Protein AF-A0A0U5L874-F1 (afdb_monomer)

Organism: NCBI:txid1619313

Radius of gyration: 16.17 Å; Cα contacts (8 Å, |Δi|>4): 90; chains: 1; bounding box: 36×36×38 Å

Nearest PDB structures (foldseek):
  3om2-assembly1_A  TM=6.056E-01  e=1.965E+00  Priestia megaterium
  6pwq-assembly1_A  TM=6.840E-01  e=4.147E+00  Bacillus subtilis
  3om6-assembly2_B  TM=5.609E-01  e=1.735E+00  Priestia megaterium
  3om4-assembly3_C  TM=5.944E-01  e=2.520E+00  Priestia megaterium
  3om5-assembly2_B  TM=6.188E-01  e=3.897E+00  Priestia megaterium

Solvent-accessible surface area (backbone atoms only — not comparable to full-atom values): 5064 Å² total; per-residue (Å²): 135,69,81,70,76,80,46,98,53,61,51,76,76,47,72,50,76,46,75,38,88,98,51,84,30,35,35,40,31,42,26,25,38,62,68,82,56,59,93,88,62,78,68,45,70,55,73,78,44,80,33,42,62,70,51,48,54,51,50,52,52,53,49,53,54,54,46,53,48,74,68,39,90,83,58,72,78,78,80,84,129

InterPro domains:
  IPR025730 Biofilm regulator BssS [PF13991] (10-79)

Secondary structure (DSSP, 8-state):
--GGGGS----EEEEEEEEPTTSSEEEEEEEE--TTPPTTPPPEEPPPEEEEHHHHHHHHHHHHHHHHHHH-TT-------

pLDDT: mean 84.45, std 15.94, range [33.88, 97.69]

Sequence (81 aa):
MTKFEELVFYPITGWHIGPLSGHPAIVLQFSYTEAQALPGTDPQESVFFGLTAGMTRKLIASLNQHLAYIEDPDYVAPKRH

Foldseek 3Di:
DDPPLVDQDWDFPDKDWDDDPPDQKMKIKTWTHGSPDDPPDGTDIDDIDIGHPVRVVVVVVVVVVVVVLVPPPPRDPPPDD

Structure (mmCIF, N/CA/C/O backbone):
data_AF-A0A0U5L874-F1
#
_entry.id   AF-A0A0U5L874-F1
#
loop_
_atom_site.group_PDB
_atom_site.id
_atom_site.type_symbol
_atom_site.label_atom_id
_atom_site.label_alt_id
_atom_site.label_comp_id
_atom_site.label_asym_id
_atom_site.label_entity_id
_atom_site.label_seq_id
_atom_site.pdbx_PDB_ins_code
_atom_site.Cartn_x
_atom_site.Cartn_y
_atom_site.Cartn_z
_atom_site.occupancy
_atom_site.B_iso_or_equiv
_atom_site.auth_seq_id
_atom_site.auth_comp_id
_atom_site.auth_asym_id
_atom_site.auth_atom_id
_atom_site.pdbx_PDB_model_num
ATOM 1 N N . MET A 1 1 ? 17.016 20.905 2.294 1.00 33.88 1 MET A N 1
ATOM 2 C CA . MET A 1 1 ? 15.566 20.724 2.505 1.00 33.88 1 MET A CA 1
ATOM 3 C C . MET A 1 1 ? 14.984 20.286 1.176 1.00 33.88 1 MET A C 1
ATOM 5 O O . MET A 1 1 ? 15.253 20.923 0.165 1.00 33.88 1 MET A O 1
ATOM 9 N N . THR A 1 2 ? 14.410 19.089 1.135 1.00 43.97 2 THR A N 1
ATOM 10 C CA . THR A 1 2 ? 14.051 18.366 -0.093 1.00 43.97 2 THR A CA 1
ATOM 11 C C . THR A 1 2 ? 12.721 18.856 -0.662 1.00 43.97 2 THR A C 1
ATOM 13 O O . THR A 1 2 ? 11.763 19.011 0.082 1.00 43.97 2 THR A O 1
ATOM 16 N N . LYS A 1 3 ? 12.652 18.996 -1.995 1.00 50.50 3 LYS A N 1
ATOM 17 C CA . LYS A 1 3 ? 11.493 19.370 -2.846 1.00 50.50 3 LYS A CA 1
ATOM 18 C C . LYS A 1 3 ? 10.160 18.624 -2.593 1.00 50.50 3 LYS A C 1
ATOM 20 O O . LYS A 1 3 ? 9.187 18.874 -3.293 1.00 50.50 3 LYS A O 1
ATOM 25 N N . PHE A 1 4 ? 10.108 17.694 -1.641 1.00 50.81 4 PHE A N 1
ATOM 26 C CA . PHE A 1 4 ? 8.892 16.999 -1.215 1.00 50.81 4 PHE A CA 1
ATOM 27 C C . PHE A 1 4 ? 7.895 17.942 -0.517 1.00 50.81 4 PHE A C 1
ATOM 29 O O . PHE A 1 4 ? 6.696 17.732 -0.637 1.00 50.81 4 PHE A O 1
ATOM 36 N N . GLU A 1 5 ? 8.381 18.992 0.153 1.00 50.47 5 GLU A N 1
ATOM 37 C CA . GLU A 1 5 ? 7.559 19.938 0.932 1.00 50.47 5 GLU A CA 1
ATOM 38 C C . GLU A 1 5 ? 6.760 20.936 0.063 1.00 50.47 5 GLU A C 1
ATOM 40 O O . GLU A 1 5 ? 5.842 21.585 0.553 1.00 50.47 5 GLU A O 1
ATOM 45 N N . GLU A 1 6 ? 7.068 21.051 -1.235 1.00 52.38 6 GLU A N 1
ATOM 46 C CA . GLU A 1 6 ? 6.388 21.972 -2.168 1.00 52.38 6 GLU A CA 1
ATOM 47 C C . GLU A 1 6 ? 5.247 21.311 -2.961 1.00 52.38 6 GLU A C 1
ATOM 49 O O . GLU A 1 6 ? 4.554 21.964 -3.743 1.00 52.38 6 GLU A O 1
ATOM 54 N N . LEU A 1 7 ? 5.050 20.003 -2.798 1.00 56.28 7 LEU A N 1
ATOM 55 C CA . LEU A 1 7 ? 4.068 19.240 -3.555 1.00 56.28 7 LEU A CA 1
ATOM 56 C C . LEU A 1 7 ? 2.797 19.034 -2.720 1.00 56.28 7 LEU A C 1
ATOM 58 O O . LEU A 1 7 ? 2.847 18.600 -1.573 1.00 56.28 7 LEU A O 1
ATOM 62 N N . VAL A 1 8 ? 1.635 19.319 -3.317 1.00 66.00 8 VAL A N 1
ATOM 63 C CA . VAL A 1 8 ? 0.308 19.130 -2.701 1.00 66.00 8 VAL A CA 1
ATOM 64 C C . VAL A 1 8 ? -0.056 17.638 -2.696 1.00 66.00 8 VAL A C 1
ATOM 66 O O . VAL A 1 8 ? -0.929 17.192 -3.437 1.00 66.00 8 VAL A O 1
ATOM 69 N N . PHE A 1 9 ? 0.646 16.832 -1.905 1.00 75.31 9 PHE A N 1
ATOM 70 C CA . PHE A 1 9 ? 0.236 15.464 -1.594 1.00 75.31 9 PHE A CA 1
ATOM 71 C C . PHE A 1 9 ? 0.259 15.232 -0.085 1.00 75.31 9 PHE A C 1
ATOM 73 O O . PHE A 1 9 ? 0.997 15.882 0.645 1.00 75.31 9 PHE A O 1
ATOM 80 N N . TYR A 1 10 ? -0.562 14.289 0.369 1.00 85.62 10 TYR A N 1
ATOM 81 C CA . TYR A 1 10 ? -0.659 13.882 1.767 1.00 85.62 10 TYR A CA 1
ATOM 82 C C . TYR A 1 10 ? 0.349 12.753 2.019 1.00 85.62 10 TYR A C 1
ATOM 84 O O . TYR A 1 10 ? 0.158 11.662 1.469 1.00 85.62 10 TYR A O 1
ATOM 92 N N . PRO A 1 11 ? 1.446 12.979 2.767 1.00 85.88 11 PRO A N 1
ATOM 93 C CA . PRO A 1 11 ? 2.448 11.947 2.993 1.00 85.88 11 PRO A CA 1
ATOM 94 C C . PRO A 1 11 ? 1.838 10.760 3.737 1.00 85.88 11 PRO A C 1
ATOM 96 O O . PRO A 1 11 ? 1.226 10.938 4.790 1.00 85.88 11 PRO A O 1
ATOM 99 N N . ILE A 1 12 ? 2.019 9.550 3.203 1.00 91.12 12 ILE A N 1
ATOM 100 C CA . ILE A 1 12 ? 1.600 8.320 3.880 1.00 91.12 12 ILE A CA 1
ATOM 101 C C . ILE A 1 12 ? 2.564 8.045 5.035 1.00 91.12 12 ILE A C 1
ATOM 103 O O . ILE A 1 12 ? 3.772 7.940 4.828 1.00 91.12 12 ILE A O 1
ATOM 107 N N . THR A 1 13 ? 2.026 7.909 6.241 1.00 91.19 13 THR A N 1
ATOM 108 C CA . THR A 1 13 ? 2.777 7.671 7.483 1.00 91.19 13 THR A CA 1
ATOM 109 C C . THR A 1 13 ? 2.578 6.265 8.043 1.00 91.19 13 THR A C 1
ATOM 111 O O . THR A 1 13 ? 3.334 5.838 8.913 1.00 91.19 13 THR A O 1
ATOM 114 N N . GLY A 1 14 ? 1.599 5.521 7.526 1.00 93.50 14 GLY A N 1
ATOM 115 C CA . GLY A 1 14 ? 1.315 4.151 7.937 1.00 93.50 14 GLY A CA 1
ATOM 116 C C . GLY A 1 14 ? 0.256 3.484 7.066 1.00 93.50 14 GLY A C 1
ATOM 117 O O . GLY A 1 14 ? -0.346 4.110 6.190 1.00 93.50 14 GLY A O 1
ATOM 118 N N . TRP A 1 15 ? 0.034 2.192 7.300 1.00 95.94 15 TRP A N 1
ATOM 119 C CA . TRP A 1 15 ? -1.009 1.427 6.624 1.00 95.94 15 TRP A CA 1
ATOM 120 C C . TRP A 1 15 ? -1.496 0.247 7.466 1.00 95.94 15 TRP A C 1
ATOM 122 O O . TRP A 1 15 ? -0.719 -0.414 8.156 1.00 95.94 15 TRP A O 1
ATOM 132 N N . HIS A 1 16 ? -2.779 -0.075 7.318 1.00 95.25 16 HIS A N 1
ATOM 133 C CA . HIS A 1 16 ? -3.388 -1.303 7.822 1.00 95.25 16 HIS A CA 1
ATOM 134 C C . HIS A 1 16 ? -3.836 -2.162 6.644 1.00 95.25 16 HIS A C 1
ATOM 136 O O . HIS A 1 16 ? -4.562 -1.693 5.768 1.00 95.25 16 HIS A O 1
ATOM 142 N N . ILE A 1 17 ? -3.385 -3.418 6.610 1.00 95.94 17 ILE A N 1
ATOM 143 C CA . ILE A 1 17 ? -3.683 -4.361 5.528 1.00 95.94 17 ILE A CA 1
ATOM 144 C C . ILE A 1 17 ? -4.085 -5.703 6.125 1.00 95.94 17 ILE A C 1
ATOM 146 O O . ILE A 1 17 ? -3.376 -6.244 6.972 1.00 95.94 17 ILE A O 1
ATOM 150 N N . GLY A 1 18 ? -5.194 -6.270 5.653 1.00 95.12 18 GLY A N 1
ATOM 151 C CA . GLY A 1 18 ? -5.637 -7.588 6.097 1.00 95.12 18 GLY A CA 1
ATOM 152 C C . GLY A 1 18 ? -6.746 -8.189 5.237 1.00 95.12 18 GLY A C 1
ATOM 153 O O . GLY A 1 18 ? -7.339 -7.493 4.414 1.00 95.12 18 GLY A O 1
ATOM 154 N N . PRO A 1 19 ? -7.033 -9.491 5.389 1.00 95.25 19 PRO A N 1
ATOM 155 C CA . PRO A 1 19 ? -8.141 -10.132 4.691 1.00 95.25 19 PRO A CA 1
ATOM 156 C C . PRO A 1 19 ? -9.493 -9.594 5.182 1.00 95.25 19 PRO A C 1
ATOM 158 O O . PRO A 1 19 ? -9.687 -9.367 6.376 1.00 95.25 19 PRO A O 1
ATOM 161 N N . LEU A 1 20 ? -10.453 -9.448 4.267 1.00 92.62 20 LEU A N 1
ATOM 162 C CA . LEU A 1 20 ? -11.844 -9.180 4.619 1.00 92.62 20 LEU A CA 1
ATOM 163 C C . LEU A 1 20 ? -12.513 -10.490 5.050 1.00 92.62 20 LEU A C 1
ATOM 165 O O . LEU A 1 20 ? -12.653 -11.412 4.247 1.00 92.62 20 LEU A O 1
ATOM 169 N N . SER A 1 21 ? -12.938 -10.575 6.310 1.00 89.75 21 SER A N 1
ATOM 170 C CA . SER A 1 21 ? -13.589 -11.780 6.837 1.00 89.75 21 SER A CA 1
ATOM 171 C C . SER A 1 21 ? -14.795 -12.186 5.982 1.00 89.75 21 SER A C 1
ATOM 173 O O .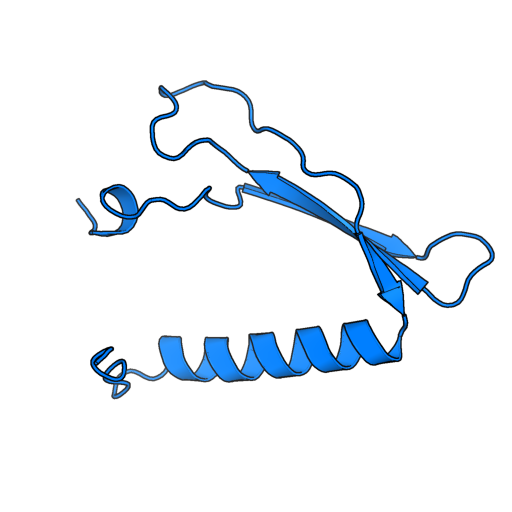 SER A 1 21 ? -15.643 -11.356 5.661 1.00 89.75 21 SER A O 1
ATOM 175 N N . GLY A 1 22 ? -14.860 -13.462 5.594 1.00 90.69 22 GLY A N 1
ATOM 176 C CA . GLY A 1 22 ? -15.958 -14.013 4.792 1.00 90.69 22 GLY A CA 1
ATOM 177 C C . GLY A 1 22 ? -15.914 -13.703 3.290 1.00 90.69 22 GLY A C 1
ATOM 178 O O . GLY A 1 22 ? -16.799 -14.155 2.568 1.00 90.69 22 GLY A O 1
ATOM 179 N N . HIS A 1 23 ? -14.896 -12.990 2.790 1.00 90.00 23 HIS A N 1
ATOM 180 C CA . HIS A 1 23 ? -14.793 -12.617 1.376 1.0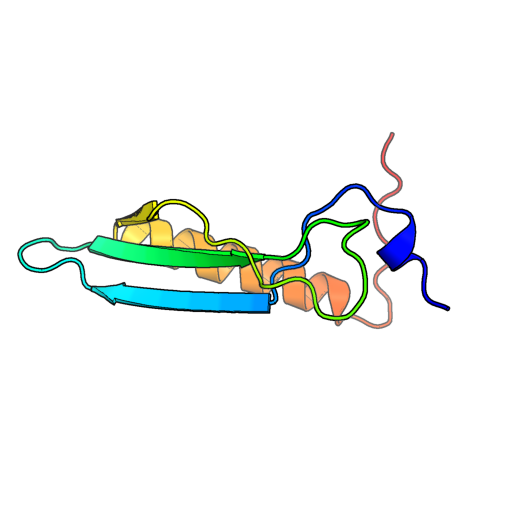0 90.00 23 HIS A CA 1
ATOM 181 C C . HIS A 1 23 ? -13.377 -12.842 0.813 1.00 90.00 23 HIS A C 1
ATOM 183 O O . HIS A 1 23 ? -12.391 -12.636 1.516 1.00 90.00 23 HIS A O 1
ATOM 189 N N . PRO A 1 24 ? -13.225 -13.206 -0.477 1.00 91.50 24 PRO A N 1
ATOM 190 C CA . PRO A 1 24 ? -11.919 -13.327 -1.132 1.00 91.50 24 PRO A CA 1
ATOM 191 C C . PRO A 1 24 ? -11.348 -11.944 -1.519 1.00 91.50 24 PRO A C 1
ATOM 193 O O . PRO A 1 24 ? -11.063 -11.663 -2.688 1.00 91.50 24 PRO A O 1
ATOM 196 N N . ALA A 1 25 ? -11.217 -11.059 -0.531 1.00 95.12 25 ALA A N 1
ATOM 197 C CA . ALA A 1 25 ? -10.765 -9.682 -0.682 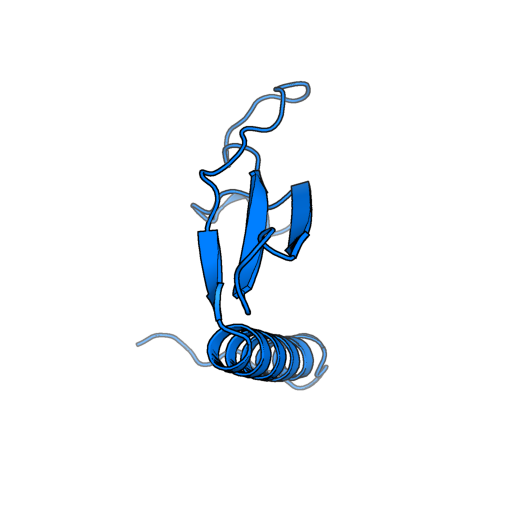1.00 95.12 25 ALA A CA 1
ATOM 198 C C . ALA A 1 25 ? -9.829 -9.270 0.465 1.00 95.12 25 ALA A C 1
ATOM 200 O O . ALA A 1 25 ? -9.809 -9.880 1.531 1.00 95.12 25 ALA A O 1
ATOM 201 N N . ILE A 1 26 ? -9.054 -8.220 0.222 1.00 96.50 26 ILE A N 1
ATOM 202 C CA . ILE A 1 26 ? -8.155 -7.562 1.166 1.00 96.50 26 ILE A CA 1
ATOM 203 C C . ILE A 1 26 ? -8.694 -6.160 1.431 1.00 96.50 26 ILE A C 1
ATOM 205 O O . ILE A 1 26 ? -9.194 -5.503 0.521 1.00 96.50 26 ILE A O 1
ATOM 209 N N . VAL A 1 27 ? -8.575 -5.704 2.669 1.00 96.25 27 VAL A N 1
ATOM 210 C CA . VAL A 1 27 ? -8.842 -4.331 3.077 1.00 96.25 27 VAL A CA 1
ATOM 211 C C . VAL A 1 27 ? -7.516 -3.603 3.278 1.00 96.25 27 VAL A C 1
ATOM 213 O O . VAL A 1 27 ? -6.579 -4.170 3.839 1.00 96.25 27 VAL A O 1
ATOM 216 N N . LEU A 1 28 ? -7.455 -2.360 2.810 1.00 96.38 28 LEU A N 1
ATOM 217 C CA . LEU A 1 28 ? -6.326 -1.444 2.929 1.00 96.38 28 LEU A CA 1
ATOM 218 C C . LEU A 1 28 ? -6.813 -0.105 3.494 1.00 96.38 28 LEU A C 1
ATOM 220 O O . LEU A 1 28 ? -7.789 0.454 3.001 1.00 96.38 28 LEU A O 1
ATOM 224 N N . GLN A 1 29 ? -6.115 0.419 4.490 1.00 97.19 29 GLN A N 1
ATOM 225 C CA . GLN A 1 29 ? -6.310 1.761 5.035 1.00 97.19 29 GLN A CA 1
ATOM 22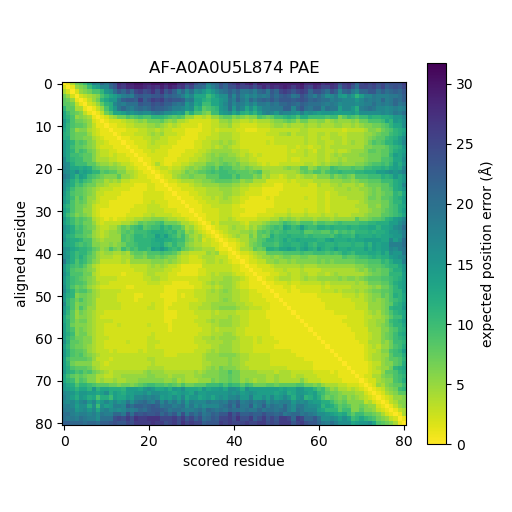6 C C . GLN A 1 29 ? -4.956 2.452 5.110 1.00 97.19 29 GLN A C 1
ATOM 228 O O . GLN A 1 29 ? -3.961 1.808 5.444 1.00 97.19 29 GLN A O 1
ATOM 233 N N . PHE A 1 30 ? -4.920 3.745 4.817 1.00 96.06 30 PHE A N 1
ATOM 234 C CA . PHE A 1 30 ? -3.713 4.548 4.923 1.00 96.06 30 PHE A CA 1
ATOM 235 C C . PHE A 1 30 ? -3.821 5.534 6.073 1.00 96.06 30 PHE A C 1
ATOM 237 O O . PHE A 1 30 ? -4.848 6.194 6.224 1.00 96.06 30 PHE A O 1
ATOM 244 N N . SER A 1 31 ? -2.733 5.683 6.818 1.00 95.44 31 SER A N 1
ATOM 245 C CA . SER A 1 31 ? -2.526 6.834 7.691 1.00 95.44 31 SER A CA 1
ATOM 246 C C . SER A 1 31 ? -1.724 7.882 6.922 1.00 95.44 31 SER A C 1
ATOM 248 O O . SER A 1 31 ? -0.770 7.532 6.222 1.00 95.44 31 SER A O 1
ATOM 250 N N . TYR A 1 32 ? -2.106 9.151 7.016 1.00 92.25 32 TYR A N 1
ATOM 251 C CA . TYR A 1 32 ? -1.456 10.245 6.303 1.00 92.25 32 TYR A CA 1
ATOM 252 C C . TYR A 1 32 ? -1.458 11.539 7.116 1.00 92.25 32 TYR A C 1
ATOM 254 O O . TYR A 1 32 ? -2.307 11.747 7.978 1.00 92.25 32 TYR A O 1
ATOM 262 N N . THR A 1 33 ? -0.517 12.436 6.841 1.00 89.75 33 THR A N 1
ATOM 263 C CA . THR A 1 33 ? -0.513 13.794 7.409 1.00 89.75 33 THR A CA 1
ATOM 264 C C . THR A 1 33 ? -0.897 14.821 6.351 1.00 89.75 33 THR A C 1
ATOM 266 O O . THR A 1 33 ? -0.747 14.593 5.150 1.00 89.75 33 THR A O 1
ATOM 269 N N . GLU A 1 34 ? -1.429 15.967 6.774 1.00 83.62 34 GLU A N 1
ATOM 270 C CA . GLU A 1 34 ? -1.609 17.086 5.848 1.00 83.62 34 GLU A CA 1
ATOM 271 C C . GLU A 1 34 ? -0.245 17.658 5.451 1.00 83.62 34 GLU A C 1
ATOM 273 O O . GLU A 1 34 ? 0.661 17.747 6.279 1.00 83.62 34 GLU A O 1
ATOM 278 N N . ALA A 1 35 ? -0.099 18.077 4.192 1.00 75.44 35 ALA A N 1
ATOM 279 C CA . ALA A 1 35 ? 1.168 18.600 3.669 1.00 75.44 35 ALA A CA 1
ATOM 280 C C . ALA A 1 35 ? 1.708 19.799 4.476 1.00 75.44 35 ALA A C 1
ATOM 282 O O . ALA A 1 35 ? 2.915 19.999 4.555 1.00 75.44 35 ALA A O 1
ATOM 283 N N . GLN A 1 36 ? 0.811 20.583 5.083 1.00 79.62 36 GLN A N 1
ATOM 284 C CA . GLN A 1 36 ? 1.136 21.758 5.900 1.00 79.62 36 GLN A CA 1
ATOM 285 C C . GLN A 1 36 ? 0.885 21.522 7.399 1.00 79.62 36 GLN A C 1
ATOM 287 O O . GLN A 1 36 ? 0.765 22.480 8.164 1.00 79.62 36 GLN A O 1
ATOM 292 N N . ALA A 1 37 ? 0.766 20.262 7.828 1.00 79.12 37 ALA A N 1
ATOM 293 C CA . ALA A 1 37 ? 0.552 19.937 9.231 1.00 79.12 37 ALA A CA 1
ATOM 294 C C . ALA A 1 37 ? 1.729 20.431 10.085 1.00 79.12 37 ALA A C 1
ATOM 296 O O . ALA A 1 37 ? 2.898 20.224 9.752 1.00 79.12 37 ALA A O 1
ATOM 297 N N . LEU A 1 38 ? 1.419 21.072 11.213 1.00 78.75 38 LEU A N 1
ATOM 298 C CA . LEU A 1 38 ? 2.438 21.488 12.171 1.00 78.75 38 LEU A CA 1
ATOM 299 C C . LEU A 1 38 ? 3.099 20.254 12.814 1.00 78.75 38 LEU A C 1
ATOM 301 O O . LEU A 1 38 ? 2.439 19.219 12.975 1.00 78.75 38 LEU A O 1
ATOM 305 N N . PRO A 1 39 ? 4.372 20.347 13.240 1.00 77.44 39 PRO A N 1
ATOM 306 C CA . PRO A 1 39 ? 5.025 19.278 13.987 1.00 77.44 39 PRO A CA 1
ATOM 307 C C . PRO A 1 39 ? 4.195 18.859 15.207 1.00 77.44 39 PRO A C 1
ATOM 309 O O . PRO A 1 39 ? 3.773 19.707 15.990 1.00 77.44 39 PRO A O 1
ATOM 312 N N . GLY A 1 40 ? 3.969 17.553 15.370 1.00 80.25 40 GLY A N 1
ATOM 313 C CA . GLY A 1 40 ? 3.146 17.006 16.456 1.00 80.25 40 GLY A CA 1
ATOM 314 C C . GLY A 1 40 ? 1.649 16.896 16.149 1.00 80.25 40 GLY A C 1
ATOM 315 O O . GLY A 1 40 ? 0.894 16.511 17.033 1.00 80.25 40 GLY A O 1
ATOM 316 N N . THR A 1 41 ? 1.211 17.209 14.925 1.00 83.31 41 THR A N 1
ATOM 317 C CA . THR A 1 41 ? -0.159 16.905 14.483 1.00 83.31 41 THR A CA 1
ATOM 318 C C . THR A 1 41 ? -0.329 15.396 14.310 1.00 83.31 41 THR A C 1
ATOM 320 O O . THR A 1 41 ? 0.495 14.756 13.650 1.00 83.31 41 THR A O 1
ATOM 323 N N . ASP A 1 42 ? -1.405 14.841 14.869 1.00 87.50 42 ASP A N 1
ATOM 324 C CA . ASP A 1 42 ? -1.724 13.421 14.731 1.00 87.50 42 ASP A CA 1
ATOM 325 C C . ASP A 1 42 ? -2.027 13.050 13.265 1.00 87.50 42 ASP A C 1
ATOM 327 O O . ASP A 1 42 ? -2.679 13.822 12.550 1.00 87.50 42 ASP A O 1
ATOM 331 N N . PRO A 1 43 ? -1.584 11.871 12.787 1.00 90.12 43 PRO A N 1
ATOM 332 C CA . PRO A 1 43 ? -1.960 11.376 11.469 1.00 90.12 43 PRO A CA 1
ATOM 333 C C . PRO A 1 43 ? -3.477 11.193 11.331 1.00 9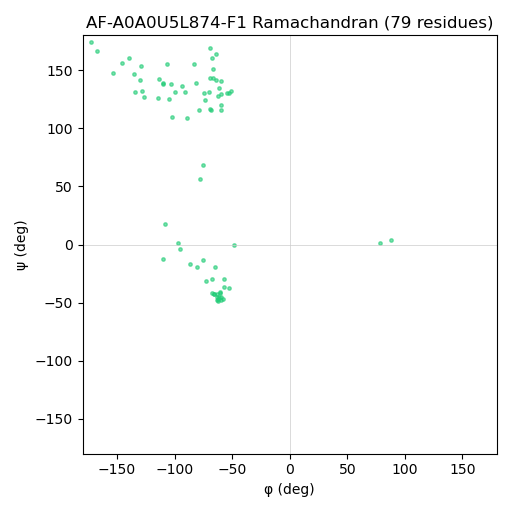0.12 43 PRO A C 1
ATOM 335 O O . PRO A 1 43 ? -4.146 10.702 12.237 1.00 90.12 43 PRO A O 1
ATOM 338 N N . GLN A 1 44 ? -4.007 11.533 10.159 1.00 92.44 44 GLN A N 1
ATOM 339 C CA . GLN A 1 44 ? -5.362 11.182 9.749 1.00 92.44 44 GLN A CA 1
ATOM 340 C C . GLN A 1 44 ? -5.386 9.769 9.172 1.00 92.44 44 GLN A C 1
ATOM 342 O O . GLN A 1 44 ? -4.391 9.286 8.635 1.00 92.44 44 GLN A O 1
ATOM 347 N N . GLU A 1 45 ? -6.545 9.124 9.229 1.00 94.88 45 GLU A N 1
ATOM 348 C CA . GLU A 1 45 ? -6.773 7.841 8.575 1.00 94.88 45 GLU A CA 1
ATOM 349 C C . GLU A 1 45 ? -7.734 7.995 7.398 1.00 94.88 45 GLU A C 1
ATOM 351 O O . GLU A 1 45 ? -8.755 8.680 7.479 1.00 94.88 45 GLU A O 1
ATOM 356 N N . SER A 1 46 ? -7.433 7.314 6.295 1.00 94.12 46 SER A N 1
ATOM 357 C CA . SER A 1 46 ? -8.373 7.170 5.193 1.00 94.12 46 SER A CA 1
ATOM 358 C C . SER A 1 46 ? -9.550 6.279 5.593 1.00 94.12 46 SER A C 1
ATOM 360 O O . SER A 1 46 ? -9.507 5.530 6.572 1.00 94.12 46 SER A O 1
ATOM 362 N N . VAL A 1 47 ? -10.582 6.260 4.749 1.00 94.12 47 VAL A N 1
ATOM 363 C CA . VAL A 1 47 ? -11.547 5.155 4.762 1.00 94.12 47 VAL A CA 1
ATOM 364 C C . VAL A 1 47 ? -10.868 3.836 4.375 1.00 94.12 47 VAL A C 1
ATOM 366 O O . VAL A 1 47 ? -9.782 3.822 3.789 1.00 94.12 47 VAL A O 1
ATOM 369 N N . PHE A 1 48 ? -11.532 2.722 4.671 1.00 94.25 48 PHE A N 1
ATOM 370 C CA . PHE A 1 48 ? -11.108 1.398 4.231 1.00 94.25 48 PHE A CA 1
ATOM 371 C C . PHE A 1 48 ? -11.400 1.178 2.742 1.00 94.25 48 PHE A C 1
ATOM 373 O O . PHE A 1 48 ? -12.529 1.348 2.281 1.00 94.25 48 PHE A O 1
ATOM 380 N N . PHE A 1 49 ? -10.394 0.720 2.001 1.00 95.69 49 PHE A N 1
ATOM 381 C CA . PHE A 1 49 ? -10.501 0.330 0.599 1.00 95.69 49 PHE A CA 1
ATOM 382 C C . PHE A 1 49 ? -10.486 -1.192 0.466 1.00 95.69 49 PHE A C 1
ATOM 384 O O . PHE A 1 49 ? -9.559 -1.856 0.927 1.00 95.69 49 PHE A O 1
ATOM 391 N N . GLY A 1 50 ? -11.501 -1.752 -0.190 1.00 95.31 50 GLY A N 1
ATOM 392 C CA . GLY A 1 50 ? -11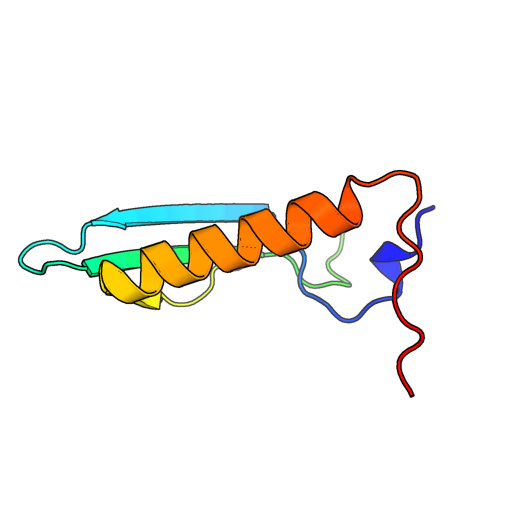.571 -3.179 -0.502 1.00 95.31 50 GLY A CA 1
ATOM 393 C C . GLY A 1 50 ? -10.946 -3.497 -1.860 1.00 95.31 50 GLY A C 1
ATOM 394 O O . GLY A 1 50 ? -11.273 -2.872 -2.866 1.00 95.31 50 GLY A O 1
ATOM 395 N N . LEU A 1 51 ? -10.081 -4.506 -1.906 1.00 96.81 51 LEU A N 1
ATOM 396 C CA . LEU A 1 51 ? -9.409 -4.988 -3.108 1.00 96.81 51 LEU A CA 1
ATOM 397 C C . LEU A 1 51 ? -9.640 -6.490 -3.263 1.00 96.81 51 LEU A C 1
ATOM 399 O O . LEU A 1 51 ? -9.348 -7.277 -2.368 1.00 96.81 51 LEU A O 1
ATOM 403 N N . THR A 1 52 ? -10.123 -6.922 -4.425 1.00 96.38 52 THR A N 1
ATOM 404 C CA . THR A 1 52 ? -10.134 -8.358 -4.757 1.00 96.38 52 THR A CA 1
ATOM 405 C C . THR A 1 52 ? -8.707 -8.881 -4.932 1.00 96.38 52 THR A C 1
ATOM 407 O O . THR A 1 52 ? -7.803 -8.115 -5.266 1.00 96.38 52 THR A O 1
ATOM 410 N N . ALA A 1 53 ? -8.498 -10.198 -4.834 1.00 94.38 53 ALA A N 1
ATOM 411 C CA . ALA A 1 53 ? -7.177 -10.798 -5.063 1.00 94.38 53 ALA A CA 1
ATOM 412 C C . ALA A 1 53 ? -6.547 -10.400 -6.418 1.00 94.38 53 ALA A C 1
ATOM 414 O O . ALA A 1 53 ? -5.341 -10.166 -6.510 1.00 94.38 53 ALA A O 1
ATOM 415 N N . GLY A 1 54 ? -7.361 -10.285 -7.476 1.00 96.50 54 GLY A N 1
ATOM 416 C CA . GLY A 1 54 ? -6.900 -9.831 -8.790 1.00 96.50 54 GLY A CA 1
ATOM 417 C C . GLY A 1 54 ? -6.465 -8.363 -8.797 1.00 96.50 54 GLY A C 1
ATOM 418 O O . GLY A 1 54 ? -5.434 -8.034 -9.382 1.00 96.50 54 GLY A O 1
ATOM 419 N N . MET A 1 55 ? -7.213 -7.487 -8.119 1.00 97.25 55 MET A N 1
ATOM 420 C CA . MET A 1 55 ? -6.855 -6.072 -7.964 1.00 97.25 55 MET A CA 1
ATOM 421 C C . MET A 1 55 ? -5.579 -5.905 -7.140 1.00 97.25 55 MET A C 1
ATOM 423 O O . MET A 1 55 ? -4.698 -5.155 -7.549 1.00 97.25 55 MET A O 1
ATOM 427 N N . THR A 1 56 ? -5.430 -6.652 -6.043 1.00 96.50 56 THR A N 1
ATOM 428 C CA . THR A 1 56 ? -4.218 -6.619 -5.215 1.00 96.50 56 THR A CA 1
ATOM 429 C C . THR A 1 56 ? -2.981 -7.013 -6.017 1.00 96.50 56 THR A C 1
ATOM 431 O O . THR A 1 56 ? -1.972 -6.317 -5.961 1.00 96.50 56 THR A O 1
ATOM 434 N N . ARG A 1 57 ? -3.048 -8.083 -6.823 1.00 97.50 57 ARG A N 1
ATOM 435 C CA . ARG A 1 57 ? -1.919 -8.484 -7.682 1.00 97.50 57 ARG A CA 1
ATOM 436 C C . ARG A 1 57 ? -1.543 -7.399 -8.690 1.00 97.50 57 ARG A C 1
ATOM 438 O O . ARG A 1 57 ? -0.358 -7.144 -8.882 1.00 97.50 57 ARG A O 1
ATOM 445 N N . LYS A 1 58 ? -2.537 -6.752 -9.309 1.00 97.69 58 LYS A N 1
ATOM 446 C CA . LYS A 1 58 ? -2.301 -5.62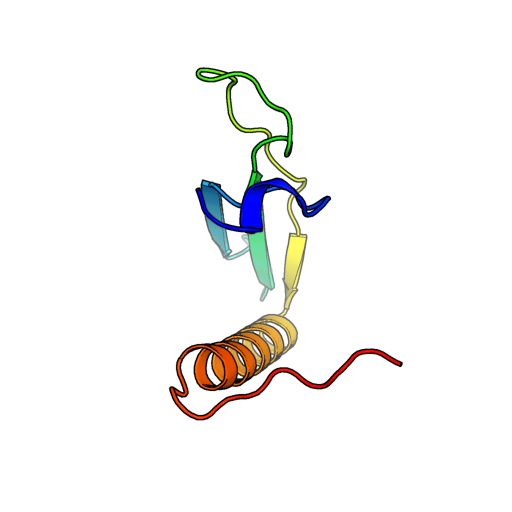9 -10.230 1.00 97.69 58 LYS A CA 1
ATOM 447 C C . LYS A 1 58 ? -1.649 -4.447 -9.514 1.00 97.69 58 LYS A C 1
ATOM 449 O O . LYS A 1 58 ? -0.673 -3.919 -10.026 1.00 97.69 58 LYS A O 1
ATOM 454 N N . LEU A 1 59 ? -2.139 -4.088 -8.325 1.00 96.12 59 LEU A N 1
ATOM 455 C CA . LEU A 1 59 ? -1.564 -3.014 -7.516 1.00 96.12 59 LEU A CA 1
ATOM 456 C C . LEU A 1 59 ? -0.098 -3.299 -7.163 1.00 96.12 59 LEU A C 1
ATOM 458 O O . LEU A 1 59 ? 0.745 -2.441 -7.393 1.00 96.12 59 LEU A O 1
ATOM 462 N N . ILE A 1 60 ? 0.222 -4.508 -6.685 1.00 96.38 60 ILE A N 1
ATOM 463 C CA . ILE A 1 60 ? 1.604 -4.916 -6.375 1.00 96.38 60 ILE A CA 1
ATOM 464 C C . ILE A 1 60 ? 2.497 -4.808 -7.615 1.00 96.38 60 ILE A C 1
ATOM 466 O O . ILE A 1 60 ? 3.582 -4.239 -7.540 1.00 96.38 60 ILE A O 1
ATOM 470 N N . ALA A 1 61 ? 2.044 -5.317 -8.764 1.00 97.19 61 ALA A N 1
ATOM 471 C CA . ALA A 1 61 ? 2.813 -5.242 -10.004 1.00 97.19 61 ALA A CA 1
ATOM 472 C C . ALA A 1 61 ? 3.073 -3.788 -10.429 1.00 97.19 61 ALA A C 1
ATOM 474 O O . ALA A 1 61 ? 4.204 -3.441 -10.762 1.00 97.19 61 ALA A O 1
ATOM 475 N N . SER A 1 62 ? 2.053 -2.926 -10.367 1.00 96.81 62 SER A N 1
ATOM 476 C CA . SER A 1 62 ? 2.197 -1.502 -10.675 1.00 96.81 62 SER A CA 1
ATOM 477 C C . SER A 1 62 ? 3.141 -0.792 -9.706 1.00 96.81 62 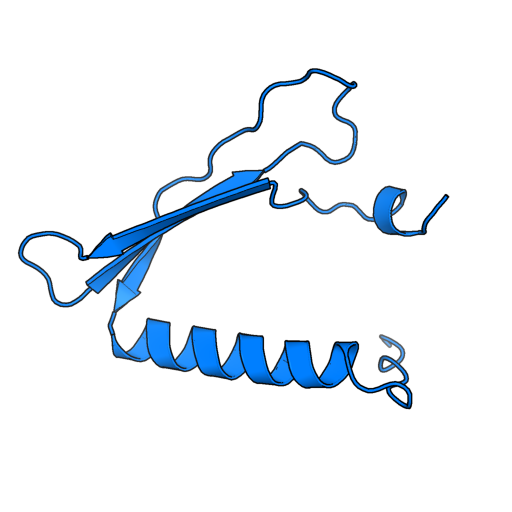SER A C 1
ATOM 479 O O . SER A 1 62 ? 3.977 -0.016 -10.161 1.00 96.81 62 SER A O 1
ATOM 481 N N . LEU A 1 63 ? 3.048 -1.065 -8.401 1.00 95.62 63 LEU A N 1
ATOM 482 C CA . LEU A 1 63 ? 3.950 -0.490 -7.401 1.00 95.62 63 LEU A CA 1
ATOM 483 C C . LEU A 1 63 ? 5.395 -0.930 -7.641 1.00 95.62 63 LEU A C 1
ATOM 485 O O . LEU A 1 63 ? 6.266 -0.073 -7.710 1.00 95.62 63 LEU A O 1
ATOM 489 N N . ASN A 1 64 ? 5.643 -2.224 -7.860 1.00 95.88 64 ASN A N 1
ATOM 490 C CA . ASN A 1 64 ? 6.986 -2.741 -8.142 1.00 95.88 64 ASN A CA 1
ATOM 491 C C . ASN A 1 64 ? 7.586 -2.136 -9.415 1.00 95.88 64 ASN A C 1
ATOM 493 O O . ASN A 1 64 ? 8.764 -1.798 -9.436 1.00 95.88 64 ASN A O 1
ATOM 497 N N . GLN A 1 65 ? 6.780 -1.969 -10.467 1.00 92.75 65 GLN A N 1
ATOM 498 C CA . GLN A 1 65 ? 7.232 -1.333 -11.702 1.00 92.75 65 GLN A CA 1
ATOM 499 C C . GLN A 1 65 ? 7.658 0.123 -11.464 1.00 92.75 65 GLN A C 1
ATOM 501 O O . GLN A 1 65 ? 8.717 0.533 -11.929 1.00 92.75 65 GLN A O 1
ATOM 506 N N . HIS A 1 66 ? 6.852 0.907 -10.739 1.00 90.75 66 HIS A N 1
ATOM 507 C CA . HIS A 1 66 ? 7.184 2.308 -10.461 1.00 90.75 66 HIS A CA 1
ATOM 508 C C . HIS A 1 66 ? 8.323 2.448 -9.451 1.00 90.75 66 HIS A C 1
ATOM 510 O O . HIS A 1 66 ? 9.102 3.389 -9.563 1.00 90.75 66 HIS A O 1
ATOM 516 N N . LEU A 1 67 ? 8.441 1.508 -8.509 1.00 93.06 67 LEU A N 1
ATOM 517 C CA . LEU A 1 67 ? 9.559 1.438 -7.578 1.00 93.06 67 LEU A CA 1
ATOM 518 C C . LEU A 1 67 ? 10.874 1.219 -8.333 1.00 93.06 67 LEU A C 1
ATOM 520 O O . LEU A 1 67 ? 11.807 1.994 -8.162 1.00 93.06 67 LEU A O 1
ATOM 524 N N . ALA A 1 68 ? 10.897 0.250 -9.252 1.00 90.69 68 ALA A N 1
ATOM 525 C CA . ALA A 1 68 ? 12.058 -0.004 -10.098 1.00 90.69 68 ALA A CA 1
ATOM 526 C C . ALA A 1 68 ? 12.466 1.235 -10.913 1.00 90.69 68 ALA A C 1
ATOM 528 O O . ALA A 1 68 ? 13.653 1.490 -11.067 1.00 90.69 68 ALA A O 1
ATOM 529 N N . TYR A 1 69 ? 11.505 2.035 -11.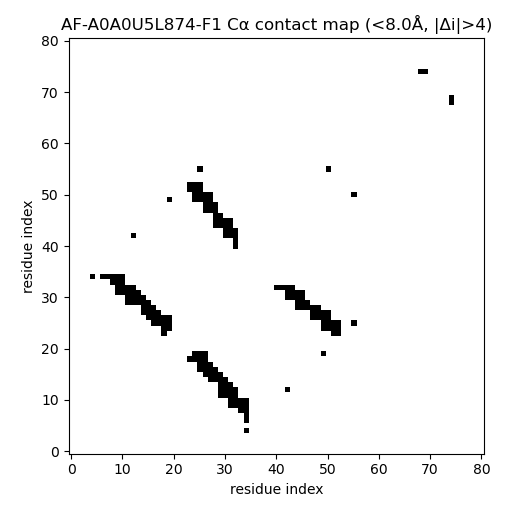393 1.00 88.62 69 TYR A N 1
ATOM 530 C CA . TYR A 1 69 ? 11.822 3.291 -12.077 1.00 88.62 69 TYR A CA 1
ATOM 531 C C . TYR A 1 69 ? 12.480 4.322 -11.163 1.00 88.62 69 TYR A C 1
ATOM 533 O O . TYR A 1 69 ? 13.414 4.980 -11.588 1.00 88.62 69 TYR A O 1
ATOM 541 N N . ILE A 1 70 ? 12.013 4.499 -9.927 1.00 88.25 70 ILE A N 1
ATOM 542 C CA . ILE A 1 70 ? 12.582 5.530 -9.041 1.00 88.25 70 ILE A CA 1
ATOM 543 C C . ILE A 1 70 ? 13.891 5.096 -8.367 1.00 88.25 70 ILE A C 1
ATOM 545 O O . ILE A 1 70 ? 14.632 5.951 -7.890 1.00 88.25 70 ILE A O 1
ATOM 549 N N . GLU A 1 71 ? 14.159 3.791 -8.304 1.00 90.00 71 GLU A N 1
ATOM 550 C CA . GLU A 1 71 ? 15.411 3.222 -7.791 1.00 90.00 71 GLU A CA 1
ATOM 551 C C . GLU A 1 71 ? 16.503 3.123 -8.865 1.00 90.00 71 GLU A C 1
ATOM 553 O O . GLU A 1 71 ? 17.678 2.981 -8.525 1.00 90.00 71 GLU A O 1
ATOM 558 N N . ASP A 1 72 ? 16.137 3.209 -10.147 1.00 89.94 72 ASP A N 1
ATOM 559 C CA . ASP A 1 72 ? 17.087 3.219 -11.254 1.00 89.94 72 ASP A CA 1
ATOM 560 C C . ASP A 1 72 ? 17.900 4.534 -11.240 1.00 89.94 72 ASP A C 1
ATOM 562 O O . ASP A 1 72 ? 17.331 5.618 -11.414 1.00 89.94 72 ASP A O 1
ATOM 566 N N . PRO A 1 73 ? 19.232 4.472 -11.030 1.00 77.19 73 PRO A N 1
ATOM 567 C CA . PRO A 1 73 ? 20.084 5.657 -10.943 1.00 77.19 73 PRO A CA 1
ATOM 568 C C . PRO A 1 73 ? 20.151 6.456 -12.252 1.00 77.19 73 PRO A C 1
ATOM 570 O O . PRO A 1 73 ? 20.491 7.640 -12.214 1.00 77.19 73 PRO A O 1
ATOM 573 N N . ASP A 1 74 ? 19.804 5.837 -13.384 1.00 83.25 74 ASP A N 1
ATOM 574 C CA . ASP A 1 74 ? 19.778 6.464 -14.704 1.00 83.25 74 ASP A CA 1
ATOM 575 C C . ASP A 1 74 ? 18.364 6.937 -15.104 1.00 83.25 74 ASP A C 1
ATOM 577 O O . ASP A 1 74 ? 18.170 7.503 -16.187 1.00 83.25 74 ASP A O 1
ATOM 581 N N . TYR A 1 75 ? 17.354 6.757 -14.240 1.00 73.88 75 TYR A N 1
ATOM 582 C CA . TYR A 1 75 ? 15.988 7.179 -14.534 1.00 73.88 75 TYR A CA 1
ATOM 583 C C . TYR A 1 75 ? 15.842 8.702 -14.555 1.00 73.88 75 TYR A C 1
ATOM 585 O O . TYR A 1 75 ? 15.940 9.406 -13.547 1.00 73.88 75 TYR A O 1
ATOM 593 N N . VAL A 1 76 ? 15.490 9.218 -15.732 1.00 69.94 76 VAL A N 1
ATOM 594 C CA . VAL A 1 76 ? 15.054 10.600 -15.923 1.00 69.94 76 VAL A CA 1
ATOM 595 C C . VAL A 1 76 ? 13.537 10.600 -16.047 1.00 69.94 76 VAL A C 1
ATOM 597 O O . VAL A 1 76 ? 12.990 10.150 -17.055 1.00 69.94 76 VAL A O 1
ATOM 600 N N . ALA A 1 77 ? 12.850 11.121 -15.025 1.00 66.31 77 ALA A N 1
ATOM 601 C CA . ALA A 1 77 ? 11.395 11.228 -15.039 1.00 66.31 77 ALA A CA 1
ATOM 602 C C . ALA A 1 77 ? 10.915 11.918 -16.333 1.00 66.31 77 ALA A C 1
ATOM 604 O O . ALA A 1 77 ? 11.448 12.976 -16.695 1.00 66.31 77 ALA A O 1
ATOM 605 N N . PRO A 1 78 ? 9.913 11.357 -17.036 1.00 61.84 78 PRO A N 1
ATOM 606 C CA . PRO A 1 78 ? 9.411 11.964 -18.255 1.00 61.84 78 PRO A CA 1
ATOM 607 C C . PRO A 1 78 ? 8.879 13.361 -17.934 1.00 61.84 78 PRO A C 1
ATOM 609 O O . PRO A 1 78 ? 8.098 13.547 -16.994 1.00 61.84 78 PRO A O 1
ATOM 612 N N . LYS A 1 79 ? 9.317 14.361 -18.709 1.00 49.62 79 LYS A N 1
ATOM 613 C CA . LYS A 1 79 ? 8.785 15.721 -18.598 1.00 49.62 79 LYS A CA 1
ATOM 614 C C . LYS A 1 79 ? 7.286 15.647 -18.881 1.00 49.62 79 LYS A C 1
ATOM 616 O O . LYS A 1 79 ? 6.889 15.271 -19.981 1.00 49.62 79 LYS A O 1
ATOM 621 N N . ARG A 1 80 ? 6.462 15.964 -17.880 1.00 52.53 80 ARG A N 1
ATOM 622 C CA . ARG A 1 80 ? 5.020 16.138 -18.080 1.00 52.53 80 ARG A CA 1
ATOM 623 C C . ARG A 1 80 ? 4.831 17.275 -19.092 1.00 52.53 80 ARG A C 1
ATOM 625 O O . ARG A 1 80 ? 5.346 18.368 -18.856 1.00 52.53 80 ARG A O 1
ATOM 632 N N . HIS A 1 81 ? 4.188 16.971 -20.218 1.00 41.12 81 HIS A N 1
ATOM 633 C CA . HIS A 1 81 ? 3.700 17.959 -21.182 1.00 41.12 81 HIS A CA 1
ATOM 634 C C . HIS A 1 81 ? 2.417 18.609 -20.673 1.00 41.12 81 HIS A C 1
ATOM 636 O O . HIS A 1 81 ? 1.630 17.893 -20.011 1.00 41.12 81 HIS A O 1
#

Mean predicted aligned error: 7.44 Å